Protein AF-A0A358M4P2-F1 (afdb_monomer_lite)

pLDDT: mean 88.3, std 10.92, range [53.28, 97.06]

Secondary structure (DSSP, 8-state):
-------------PPTT-SS-S-EEEEEE-SS-EEEEEE--TT--

Sequence (45 aa):
MNDFCADIGYGSMNKDGEQLCGDHVEIIQNDDACLAVLADGMGSG

Foldseek 3Di:
DDPDDDDDDDDFDADPPADDFQKDWDWDDDRPDIDIDIDGHPPHD

Radius of gyration: 14.48 Å; chains: 1; bounding box: 28×12×41 Å

Structure (mmCIF, N/CA/C/O backbone):
data_AF-A0A358M4P2-F1
#
_entry.id   AF-A0A358M4P2-F1
#
loop_
_atom_site.group_PDB
_atom_site.id
_atom_site.type_symbol
_atom_site.label_atom_id
_atom_site.label_alt_id
_atom_site.label_comp_id
_atom_site.label_asym_id
_atom_site.label_entity_id
_atom_site.label_seq_id
_atom_site.pdbx_PDB_ins_code
_atom_site.Cartn_x
_atom_site.Cartn_y
_atom_site.Cartn_z
_atom_site.occupancy
_atom_site.B_iso_or_equiv
_atom_site.auth_seq_id
_atom_site.auth_comp_id
_atom_site.auth_asym_id
_atom_site.auth_atom_id
_atom_site.pdbx_PDB_model_num
ATOM 1 N N . MET A 1 1 ? 15.630 -5.483 -25.532 1.00 53.28 1 MET A N 1
ATOM 2 C CA . MET A 1 1 ? 14.815 -5.541 -24.303 1.00 53.28 1 MET A CA 1
ATOM 3 C C . MET A 1 1 ? 13.468 -6.126 -24.677 1.00 53.28 1 MET A C 1
ATOM 5 O O . MET A 1 1 ? 13.032 -5.870 -25.790 1.00 53.28 1 MET A O 1
ATOM 9 N N . ASN A 1 2 ? 12.855 -6.929 -23.810 1.00 63.06 2 ASN A N 1
ATOM 10 C CA . ASN A 1 2 ? 11.455 -7.319 -23.979 1.00 63.06 2 ASN A CA 1
ATOM 11 C C . ASN A 1 2 ? 10.582 -6.270 -23.284 1.00 63.06 2 ASN A C 1
ATOM 13 O O . ASN A 1 2 ? 10.911 -5.885 -22.163 1.00 63.06 2 ASN A O 1
ATOM 17 N N . ASP A 1 3 ? 9.482 -5.861 -23.916 1.00 72.06 3 ASP A N 1
ATOM 18 C CA . ASP A 1 3 ? 8.498 -4.927 -23.350 1.00 72.06 3 ASP A CA 1
ATOM 19 C C . ASP A 1 3 ? 7.578 -5.656 -22.361 1.00 72.06 3 ASP A C 1
ATOM 21 O O . ASP A 1 3 ? 6.388 -5.867 -22.604 1.00 72.06 3 ASP A O 1
ATOM 25 N N . PHE A 1 4 ? 8.145 -6.128 -21.251 1.00 77.31 4 PHE A N 1
ATOM 26 C CA . PHE A 1 4 ? 7.350 -6.706 -20.176 1.00 77.31 4 PHE A CA 1
ATOM 27 C C . PHE A 1 4 ? 6.800 -5.591 -19.291 1.00 77.31 4 PHE A C 1
ATOM 29 O O . PHE A 1 4 ? 7.551 -4.882 -18.630 1.00 77.31 4 PHE A O 1
ATOM 36 N N . CYS A 1 5 ? 5.476 -5.473 -19.259 1.00 80.50 5 CYS A N 1
ATOM 37 C CA . CYS A 1 5 ? 4.751 -4.587 -18.361 1.00 80.50 5 CYS A CA 1
ATOM 38 C C . CYS A 1 5 ? 3.928 -5.436 -17.385 1.00 80.50 5 CYS A C 1
ATOM 40 O O . CYS A 1 5 ? 3.255 -6.381 -17.802 1.00 80.50 5 CYS A O 1
ATOM 42 N N . ALA A 1 6 ? 4.008 -5.119 -16.093 1.00 86.31 6 ALA A N 1
ATOM 43 C CA . ALA A 1 6 ? 3.185 -5.729 -15.057 1.00 86.31 6 ALA A CA 1
ATOM 44 C C . ALA A 1 6 ? 2.056 -4.764 -14.685 1.00 86.31 6 ALA A C 1
ATOM 46 O O . ALA A 1 6 ? 2.319 -3.612 -14.346 1.00 86.31 6 ALA A O 1
ATOM 47 N N . ASP A 1 7 ? 0.817 -5.247 -14.739 1.00 90.50 7 ASP A N 1
ATOM 48 C CA . ASP A 1 7 ? -0.339 -4.530 -14.208 1.00 90.50 7 ASP A CA 1
ATOM 49 C C . ASP A 1 7 ? -0.414 -4.776 -12.695 1.00 90.50 7 ASP A C 1
ATOM 51 O O . ASP A 1 7 ? -0.414 -5.928 -12.247 1.00 90.50 7 ASP A O 1
ATOM 55 N N . ILE A 1 8 ? -0.386 -3.704 -11.905 1.00 91.25 8 ILE A N 1
ATOM 56 C CA . ILE A 1 8 ? -0.228 -3.771 -10.450 1.00 91.25 8 ILE A CA 1
ATOM 57 C C . ILE A 1 8 ? -1.324 -2.939 -9.794 1.00 91.25 8 ILE A C 1
ATOM 59 O O . ILE A 1 8 ? -1.463 -1.745 -10.047 1.00 91.25 8 ILE A O 1
ATOM 63 N N . GLY A 1 9 ? -2.061 -3.574 -8.887 1.00 92.62 9 GLY A N 1
ATOM 64 C CA . GLY A 1 9 ? -3.036 -2.927 -8.020 1.00 92.62 9 GLY A CA 1
ATOM 65 C C . GLY A 1 9 ? -2.881 -3.407 -6.583 1.00 92.62 9 GLY A C 1
ATOM 66 O O . GLY A 1 9 ? -2.444 -4.532 -6.339 1.00 92.62 9 GLY A O 1
ATOM 67 N N . TYR A 1 10 ? -3.253 -2.556 -5.630 1.00 94.88 10 TYR A N 1
ATOM 68 C CA . TYR A 1 10 ? -3.308 -2.914 -4.216 1.00 94.88 10 TYR A CA 1
ATOM 69 C C . TYR A 1 10 ? -4.604 -2.408 -3.582 1.00 94.88 10 TYR A C 1
ATOM 71 O O . TYR A 1 10 ? -5.218 -1.448 -4.051 1.00 94.88 10 TYR A O 1
ATOM 79 N N . GLY A 1 11 ? -5.013 -3.074 -2.507 1.00 94.31 11 GLY A N 1
ATOM 80 C CA . GLY A 1 11 ? -6.113 -2.658 -1.651 1.00 94.31 11 GLY A CA 1
ATOM 81 C C . GLY A 1 11 ? -5.681 -2.760 -0.196 1.00 94.31 11 GLY A C 1
ATOM 82 O O . GLY A 1 11 ? -4.935 -3.667 0.163 1.00 94.31 11 GLY A O 1
ATOM 83 N N . SER A 1 12 ? -6.1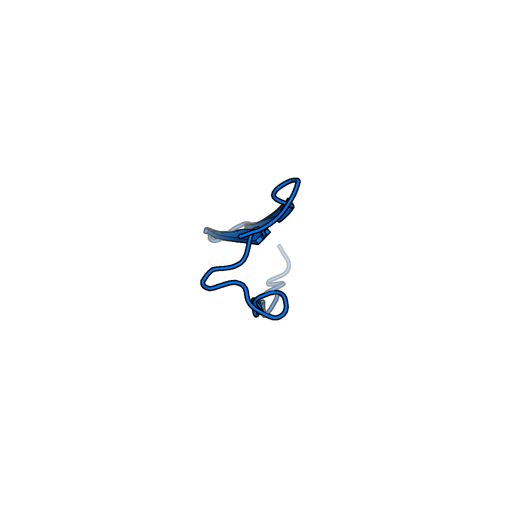45 -1.822 0.621 1.00 93.62 12 SER A N 1
ATOM 84 C CA . SER A 1 12 ? -5.923 -1.810 2.063 1.00 93.62 12 SER A CA 1
ATOM 85 C C . SER A 1 12 ? -7.270 -1.944 2.769 1.00 93.62 12 SER A C 1
ATOM 87 O O . SER A 1 12 ? -8.283 -1.418 2.298 1.00 93.62 12 SER A O 1
ATOM 89 N N . MET A 1 13 ? -7.288 -2.702 3.860 1.00 93.69 13 MET A N 1
ATOM 90 C CA . MET A 1 13 ? -8.470 -2.926 4.678 1.00 93.69 13 MET A CA 1
ATOM 91 C C . MET A 1 13 ? -8.112 -2.655 6.131 1.00 93.69 13 MET A C 1
ATOM 93 O O . MET A 1 13 ? -7.090 -3.127 6.626 1.00 93.69 13 MET A O 1
ATOM 97 N N . ASN A 1 14 ? -8.981 -1.912 6.804 1.00 93.56 14 ASN A N 1
ATOM 98 C CA . ASN A 1 14 ? -8.820 -1.624 8.217 1.00 93.56 14 ASN A CA 1
ATOM 99 C C . ASN A 1 14 ? -9.094 -2.879 9.040 1.00 93.56 14 ASN A C 1
ATOM 101 O O . ASN A 1 14 ? -9.966 -3.695 8.716 1.00 93.56 14 ASN A O 1
ATOM 105 N N . LYS A 1 15 ? -8.384 -2.995 10.153 1.00 92.94 15 LYS A N 1
ATOM 106 C CA . LYS A 1 15 ? -8.718 -3.975 11.176 1.00 92.94 15 LYS A CA 1
ATOM 107 C C . LYS A 1 15 ? -10.034 -3.575 11.860 1.00 92.94 15 LYS A C 1
ATOM 109 O O . LYS A 1 15 ? -10.401 -2.403 11.903 1.00 92.94 15 LYS A O 1
ATOM 114 N N . ASP A 1 16 ? -10.762 -4.554 12.393 1.00 95.06 16 ASP A N 1
ATOM 115 C CA . ASP A 1 16 ? -12.061 -4.305 13.023 1.00 95.06 16 ASP A CA 1
ATOM 116 C C . ASP A 1 16 ? -11.958 -3.308 14.190 1.00 95.06 16 ASP A C 1
ATOM 118 O O . ASP A 1 16 ? -11.115 -3.450 15.078 1.00 95.06 16 ASP A O 1
ATOM 122 N N . GLY A 1 17 ? -12.825 -2.293 14.171 1.00 94.19 17 GLY A N 1
ATOM 123 C CA . GLY A 1 17 ? -12.842 -1.206 15.152 1.00 94.19 17 GLY A CA 1
ATOM 124 C C . GLY A 1 17 ? -11.757 -0.132 14.980 1.00 94.19 17 GLY A C 1
ATOM 125 O O . GLY A 1 17 ? -11.780 0.846 15.729 1.00 94.19 17 GLY A O 1
ATOM 126 N N . GLU A 1 18 ? -10.850 -0.267 14.008 1.00 94.38 18 GLU A N 1
ATOM 127 C CA . GLU A 1 18 ? -9.772 0.692 13.736 1.00 94.38 18 GLU A CA 1
ATOM 128 C C . GLU A 1 18 ? -10.142 1.637 12.570 1.00 94.38 18 GLU A C 1
ATOM 130 O O . GLU A 1 18 ? -10.875 1.285 11.638 1.00 94.38 18 GLU A O 1
ATOM 135 N N . GLN A 1 19 ? -9.720 2.903 12.668 1.00 92.69 19 GLN A N 1
ATOM 136 C CA . GLN A 1 19 ? -10.108 3.946 11.705 1.00 92.69 19 GLN A CA 1
ATOM 137 C C . GLN A 1 19 ? -9.159 4.034 10.515 1.00 92.69 19 GLN A C 1
ATOM 139 O O . GLN A 1 19 ? -9.574 4.503 9.451 1.00 92.69 19 GLN A O 1
ATOM 144 N N . LEU A 1 20 ? -7.910 3.618 10.687 1.00 92.12 20 LEU A N 1
ATOM 145 C CA . LEU A 1 20 ? -6.902 3.630 9.642 1.00 92.12 20 LEU A CA 1
ATOM 146 C C . LEU A 1 20 ? -6.526 2.181 9.318 1.00 92.12 20 LEU A C 1
ATOM 148 O O . LEU A 1 20 ? -7.247 1.257 9.673 1.00 92.12 20 LEU A O 1
ATOM 152 N N . CYS A 1 21 ? -5.468 1.998 8.543 1.00 92.19 21 CYS A N 1
ATOM 153 C CA . CYS A 1 21 ? -4.808 0.715 8.392 1.00 92.19 21 CYS A CA 1
ATOM 154 C C . CYS A 1 21 ? -3.345 0.944 8.766 1.00 92.19 21 CYS A C 1
ATOM 156 O O . CYS A 1 21 ? -2.752 1.942 8.343 1.00 92.19 21 CYS A O 1
ATOM 158 N N . GLY A 1 22 ? -2.779 0.046 9.569 1.00 93.94 22 GLY A N 1
ATOM 159 C CA . GLY A 1 22 ? -1.365 0.086 9.947 1.00 93.94 22 GLY A CA 1
ATOM 160 C C . GLY A 1 22 ? -0.410 -0.241 8.794 1.00 93.94 22 GLY A C 1
ATOM 161 O O . GLY A 1 22 ? 0.772 0.091 8.876 1.00 93.94 22 GLY A O 1
ATOM 162 N N . ASP A 1 23 ? -0.915 -0.849 7.718 1.00 94.25 23 ASP A N 1
ATOM 163 C CA . ASP A 1 23 ? -0.116 -1.244 6.561 1.00 94.25 23 ASP A CA 1
ATOM 164 C C . ASP A 1 23 ? 0.034 -0.090 5.569 1.00 94.25 23 ASP A C 1
ATOM 166 O O . ASP A 1 23 ? -0.934 0.586 5.203 1.00 94.25 23 ASP A O 1
ATOM 170 N N . HIS A 1 24 ? 1.252 0.093 5.062 1.00 94.81 24 HIS A N 1
ATOM 171 C CA . HIS A 1 24 ? 1.540 1.065 4.015 1.00 94.81 24 HIS A CA 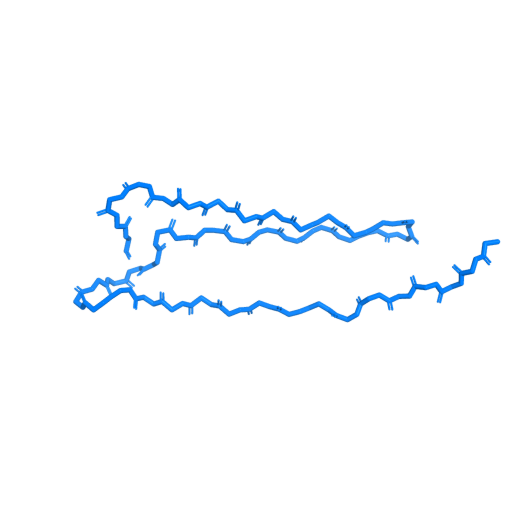1
ATOM 172 C C . HIS A 1 24 ? 2.096 0.380 2.769 1.00 94.81 24 HIS A C 1
ATOM 174 O O . HIS A 1 24 ? 3.042 -0.406 2.843 1.00 94.81 24 HIS A O 1
ATOM 180 N N . VAL A 1 25 ? 1.511 0.714 1.618 1.00 96.38 25 VAL A N 1
ATOM 181 C CA . VAL A 1 25 ? 1.971 0.266 0.304 1.00 96.38 25 VAL A CA 1
ATOM 182 C C . VAL A 1 25 ? 2.407 1.480 -0.501 1.00 96.38 25 VAL A C 1
ATOM 184 O O . VAL A 1 25 ? 1.631 2.420 -0.669 1.00 96.38 25 VAL A O 1
ATOM 187 N N . GLU A 1 26 ? 3.623 1.426 -1.033 1.00 96.38 26 GLU A N 1
ATOM 188 C CA . GLU A 1 26 ? 4.159 2.435 -1.945 1.00 96.38 26 GLU A CA 1
ATOM 189 C C . GLU A 1 26 ? 4.611 1.765 -3.243 1.00 96.38 26 GLU A C 1
ATOM 191 O O . GLU A 1 26 ? 5.292 0.736 -3.228 1.00 96.38 26 GLU A O 1
ATOM 196 N N . ILE A 1 27 ? 4.202 2.341 -4.374 1.00 95.31 27 ILE A N 1
ATOM 197 C CA . ILE A 1 27 ? 4.540 1.847 -5.708 1.00 95.31 27 ILE A CA 1
ATOM 198 C C . ILE A 1 27 ? 5.170 2.991 -6.493 1.00 95.31 27 ILE A C 1
ATOM 200 O O . ILE A 1 27 ? 4.567 4.053 -6.650 1.00 95.31 27 ILE A O 1
ATOM 204 N N . ILE A 1 28 ? 6.372 2.754 -7.014 1.00 94.19 28 ILE A N 1
ATOM 205 C CA . ILE A 1 28 ? 7.090 3.673 -7.894 1.00 94.19 28 ILE A CA 1
ATOM 206 C C . ILE A 1 28 ? 7.404 2.926 -9.187 1.00 94.19 28 ILE A C 1
ATOM 208 O O . ILE A 1 28 ? 8.015 1.857 -9.164 1.00 94.19 28 ILE A O 1
ATOM 212 N N . GLN A 1 29 ? 7.008 3.502 -10.319 1.00 91.88 29 GLN A N 1
ATOM 213 C CA . GLN A 1 29 ? 7.250 2.942 -11.645 1.00 91.88 29 GLN A CA 1
ATOM 214 C C . GLN A 1 29 ? 8.013 3.942 -12.513 1.00 91.88 29 GLN A C 1
ATOM 216 O O . GLN A 1 29 ? 7.730 5.142 -12.493 1.00 91.88 29 GLN A O 1
ATOM 221 N N . ASN A 1 30 ? 8.979 3.437 -13.273 1.00 89.25 30 ASN A N 1
ATOM 222 C CA . ASN A 1 30 ? 9.637 4.147 -14.362 1.00 89.25 30 ASN A CA 1
ATOM 223 C C . ASN A 1 30 ? 9.712 3.241 -15.602 1.00 89.25 30 ASN A C 1
ATOM 225 O O . ASN A 1 30 ? 9.199 2.122 -15.593 1.00 89.25 30 ASN A O 1
ATOM 229 N N . ASP A 1 31 ? 10.349 3.736 -16.661 1.00 86.88 31 ASP A N 1
ATOM 230 C CA . ASP A 1 31 ? 10.406 3.050 -17.955 1.00 86.88 31 ASP A CA 1
ATOM 231 C C . ASP A 1 31 ? 11.116 1.683 -17.898 1.00 86.88 31 ASP A C 1
ATOM 233 O O . ASP A 1 31 ? 10.837 0.812 -18.718 1.00 86.88 31 ASP A O 1
ATOM 237 N N . ASP A 1 32 ? 11.999 1.472 -16.916 1.00 88.56 32 ASP A N 1
ATOM 238 C CA . ASP A 1 32 ? 12.833 0.270 -16.806 1.00 88.56 32 ASP A CA 1
ATOM 239 C C . ASP A 1 32 ? 12.389 -0.684 -15.684 1.00 88.56 32 ASP A C 1
ATOM 241 O O . ASP A 1 32 ? 12.770 -1.859 -15.675 1.00 88.56 32 ASP A O 1
ATOM 245 N N . ALA A 1 33 ? 11.636 -0.190 -14.697 1.00 88.62 33 ALA A N 1
ATOM 246 C CA . ALA A 1 33 ? 11.361 -0.916 -13.467 1.00 88.62 33 ALA A CA 1
ATOM 247 C C . ALA A 1 33 ? 10.072 -0.474 -12.764 1.00 88.62 33 ALA A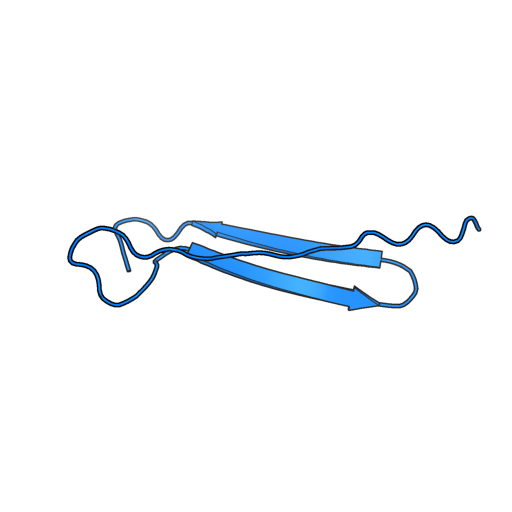 C 1
ATOM 249 O O . ALA A 1 33 ? 9.660 0.685 -12.786 1.00 88.62 33 ALA A O 1
ATOM 250 N N . CYS A 1 34 ? 9.497 -1.418 -12.022 1.00 91.75 34 CYS A N 1
ATOM 251 C CA . CYS A 1 34 ? 8.492 -1.148 -11.007 1.00 91.75 34 CYS A CA 1
ATOM 252 C C . CYS A 1 34 ? 9.004 -1.630 -9.647 1.00 91.75 34 CYS A C 1
ATOM 254 O O . CYS A 1 34 ? 9.381 -2.793 -9.499 1.00 91.75 34 CYS A O 1
ATOM 256 N N . LEU A 1 35 ? 8.994 -0.742 -8.656 1.00 94.19 35 LEU A N 1
ATOM 257 C CA . LEU A 1 35 ? 9.304 -1.034 -7.263 1.00 94.19 35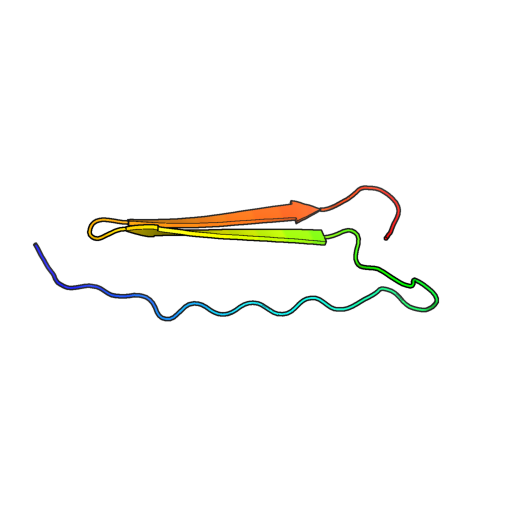 LEU A CA 1
ATOM 258 C C . LEU A 1 35 ? 8.018 -0.922 -6.444 1.00 94.19 35 LEU A C 1
ATOM 260 O O . LEU A 1 35 ? 7.404 0.139 -6.408 1.00 94.19 35 LEU A O 1
ATOM 264 N N . ALA A 1 36 ? 7.629 -2.007 -5.781 1.00 95.56 36 ALA A N 1
ATOM 265 C CA . ALA A 1 36 ? 6.510 -2.030 -4.847 1.00 95.56 36 ALA A CA 1
ATOM 266 C C . ALA A 1 36 ? 7.024 -2.422 -3.459 1.00 95.56 36 ALA A C 1
ATOM 268 O O . ALA A 1 36 ? 7.741 -3.417 -3.318 1.00 95.56 36 ALA A O 1
ATOM 269 N N . VAL A 1 37 ? 6.667 -1.640 -2.445 1.00 97.06 37 VAL A N 1
ATOM 270 C CA . VAL A 1 37 ? 7.067 -1.844 -1.050 1.00 97.06 37 VAL A CA 1
ATOM 271 C C . VAL A 1 37 ? 5.814 -1.994 -0.196 1.00 97.06 37 VAL A C 1
ATOM 273 O O . VAL A 1 37 ? 4.886 -1.203 -0.325 1.00 97.06 37 VAL A O 1
ATOM 276 N N . LEU A 1 38 ? 5.807 -3.001 0.680 1.00 96.56 38 LEU A N 1
ATOM 277 C CA . LEU A 1 38 ? 4.801 -3.210 1.721 1.00 96.56 38 LEU A CA 1
ATOM 278 C C . LEU A 1 38 ? 5.493 -3.130 3.08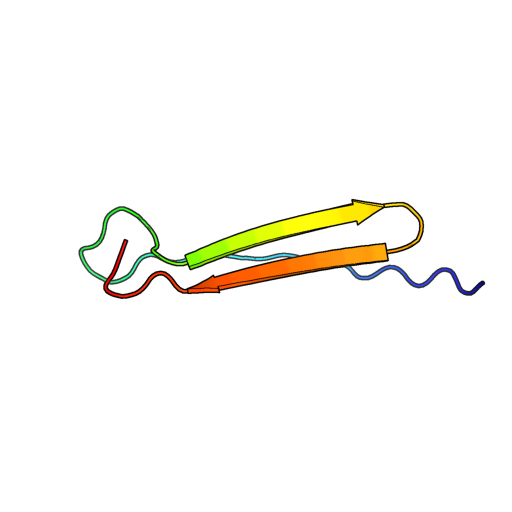4 1.00 96.56 38 LEU A C 1
ATOM 280 O O . LEU A 1 38 ? 6.457 -3.862 3.326 1.00 96.56 38 LEU A O 1
ATOM 284 N N . ALA A 1 39 ? 4.992 -2.266 3.961 1.00 96.00 39 ALA A N 1
ATOM 285 C CA . ALA A 1 39 ? 5.41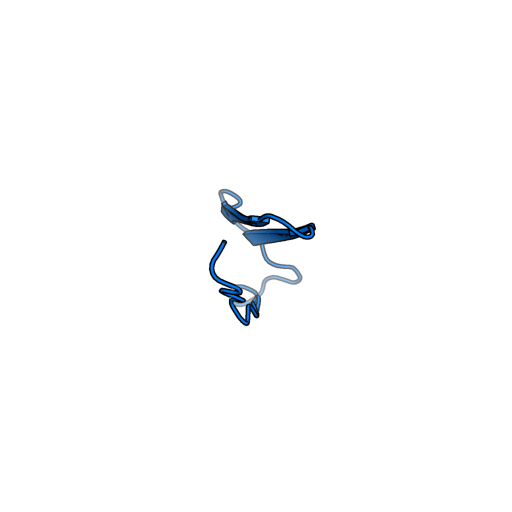8 -2.160 5.351 1.00 96.00 39 ALA A CA 1
ATOM 286 C C . ALA A 1 39 ? 4.234 -2.452 6.285 1.00 96.00 39 ALA A C 1
ATOM 288 O O . ALA A 1 39 ? 3.180 -1.842 6.130 1.00 96.00 39 ALA A O 1
ATOM 289 N N . ASP A 1 40 ? 4.435 -3.360 7.243 1.00 93.50 40 ASP A N 1
ATOM 290 C CA . ASP A 1 40 ? 3.469 -3.722 8.291 1.00 93.50 40 ASP A CA 1
ATOM 291 C C . ASP A 1 40 ? 3.749 -2.892 9.554 1.00 93.50 40 ASP A C 1
ATOM 293 O O . ASP A 1 40 ? 4.853 -2.925 10.121 1.00 93.50 40 ASP A O 1
ATOM 297 N N . GLY A 1 41 ? 2.758 -2.102 9.962 1.00 88.31 41 GLY A N 1
ATOM 298 C CA . GLY A 1 41 ? 2.798 -1.298 11.175 1.00 88.31 41 GLY A CA 1
ATOM 299 C C . GLY A 1 41 ? 2.526 -2.145 12.419 1.00 88.31 41 GLY A C 1
ATOM 300 O O . GLY A 1 41 ? 1.409 -2.601 12.650 1.00 88.31 41 GLY A O 1
ATOM 301 N N . MET A 1 42 ? 3.522 -2.295 13.301 1.00 83.81 42 MET A N 1
ATOM 302 C CA . MET A 1 42 ? 3.336 -3.060 14.538 1.00 83.81 42 MET A CA 1
ATOM 303 C C . MET A 1 42 ? 2.244 -2.456 15.431 1.00 83.81 42 MET A C 1
ATOM 305 O O . MET A 1 42 ? 2.393 -1.362 15.975 1.00 83.81 42 MET A O 1
ATOM 309 N N . GLY A 1 43 ? 1.205 -3.247 15.689 1.00 81.25 43 GLY A N 1
ATOM 310 C CA . GLY A 1 43 ? 0.268 -3.027 16.784 1.00 81.25 43 GLY A CA 1
ATOM 311 C C . GLY A 1 43 ? -1.068 -2.390 16.416 1.00 81.25 43 GLY A C 1
ATOM 312 O O . GLY A 1 43 ? -1.931 -2.455 17.291 1.00 81.25 43 GLY A O 1
ATOM 313 N N . SER A 1 44 ? -1.248 -1.817 15.210 1.00 59.91 44 SER A N 1
ATOM 314 C CA . SER A 1 44 ? -2.525 -1.309 14.627 1.00 59.91 44 SER A CA 1
ATOM 315 C C . SER A 1 44 ? -2.345 -0.105 13.689 1.00 59.91 44 SER A C 1
ATOM 317 O O . SER A 1 44 ? -1.258 0.471 13.583 1.00 59.91 44 SER A O 1
ATOM 319 N N . GLY A 1 45 ? -3.477 0.292 13.099 1.00 54.81 45 GLY A N 1
ATOM 320 C CA . GLY A 1 45 ? -3.845 1.610 12.579 1.00 54.81 45 GLY A CA 1
ATOM 321 C C . GLY A 1 45 ? -5.319 1.547 12.238 1.00 54.81 45 GLY A C 1
ATOM 322 O O . GLY A 1 45 ? -5.647 0.533 11.595 1.00 54.81 45 GLY A O 1
#